Protein AF-A0A951LDI3-F1 (afdb_monomer)

Sequence (74 aa):
MANLSITEICFLVGFESVGSFSSRFRDCVGKSPTECRSDSAGAPPIPGCFVLMWTRPVWPEVSNPEGAPTAGAR

Mean predicted aligned error: 11.58 Å

Foldseek 3Di:
DDPDDCQRVCVVVPHPDSVVVQVVCCVVVVDGPVVVVVVCVPDDDDDPVVVPVPDPDPDDPPPDDDDDDDPDDD

Solvent-accessible surface area (backbone atoms only — not comparable to full-atom values): 5009 Å² total; per-residue (Å²): 142,80,92,67,52,73,63,54,50,28,49,74,76,69,38,96,42,58,68,62,41,42,53,54,44,24,73,78,69,73,46,48,68,66,59,51,52,63,59,52,74,77,54,80,80,81,56,67,69,60,49,58,73,72,46,79,77,80,70,76,82,76,79,77,82,76,90,77,80,85,87,75,83,135

pLDDT: mean 82.29, std 16.6, range [39.38, 97.81]

Radius of gyration: 21.04 Å; Cα contacts (8 Å, |Δi|>4): 26; chains: 1; bounding box: 36×46×52 Å

Structure (mmCIF, N/CA/C/O backbone):
data_AF-A0A951LDI3-F1
#
_entry.id   AF-A0A951LDI3-F1
#
loop_
_atom_site.group_PDB
_atom_site.id
_atom_site.type_symbol
_atom_site.label_atom_id
_atom_site.label_alt_id
_atom_site.label_comp_id
_atom_site.label_asym_id
_atom_site.label_entity_id
_atom_site.label_seq_id
_atom_site.pdbx_PDB_ins_code
_atom_site.Cartn_x
_atom_site.Cartn_y
_atom_site.Cartn_z
_atom_site.occupancy
_atom_site.B_iso_or_equiv
_atom_site.auth_seq_id
_atom_site.auth_comp_id
_atom_site.auth_asym_id
_atom_site.auth_atom_id
_atom_site.pdbx_PDB_model_num
ATOM 1 N N . MET A 1 1 ? 14.460 2.120 -3.088 1.00 46.59 1 MET A N 1
ATOM 2 C CA . MET A 1 1 ? 14.355 1.259 -1.890 1.00 46.59 1 MET A CA 1
ATOM 3 C C . MET A 1 1 ? 13.680 2.046 -0.780 1.00 46.59 1 MET A C 1
ATOM 5 O O . MET A 1 1 ? 14.359 2.711 -0.018 1.00 46.59 1 MET A O 1
ATOM 9 N N . ALA A 1 2 ? 12.353 2.025 -0.712 1.00 58.22 2 ALA A N 1
ATOM 10 C CA . ALA A 1 2 ? 11.637 2.513 0.462 1.00 58.22 2 ALA A CA 1
ATOM 11 C C . ALA A 1 2 ? 10.984 1.289 1.105 1.00 58.22 2 ALA A C 1
ATOM 13 O O . ALA A 1 2 ? 9.969 0.800 0.615 1.00 58.22 2 ALA A O 1
ATOM 14 N N . ASN A 1 3 ? 11.612 0.731 2.141 1.00 76.94 3 ASN A N 1
ATOM 15 C CA . ASN A 1 3 ? 11.040 -0.386 2.891 1.00 76.94 3 ASN A CA 1
ATOM 16 C C . ASN A 1 3 ? 10.099 0.147 3.979 1.00 76.94 3 ASN A C 1
ATOM 18 O O . ASN A 1 3 ? 10.368 0.012 5.165 1.00 76.94 3 ASN A O 1
ATOM 22 N N . LEU A 1 4 ? 9.025 0.811 3.557 1.00 90.12 4 LEU A N 1
ATOM 23 C CA . LEU A 1 4 ? 7.992 1.308 4.466 1.00 90.12 4 LEU A CA 1
ATOM 24 C C . LEU A 1 4 ? 7.086 0.150 4.887 1.00 90.12 4 LEU A C 1
ATOM 26 O O . LEU A 1 4 ? 6.755 -0.695 4.061 1.00 90.12 4 LEU A O 1
ATOM 30 N N . SER A 1 5 ? 6.649 0.086 6.133 1.00 92.62 5 SER A N 1
ATOM 31 C CA . SER A 1 5 ? 5.572 -0.812 6.554 1.00 92.62 5 SER A CA 1
ATOM 32 C C . SER A 1 5 ? 4.234 -0.402 5.920 1.00 92.62 5 SER A C 1
ATOM 34 O O . SER A 1 5 ? 4.034 0.746 5.521 1.00 92.62 5 SER A O 1
ATOM 36 N N . ILE A 1 6 ? 3.278 -1.336 5.833 1.00 92.56 6 ILE A N 1
ATOM 37 C CA . ILE A 1 6 ? 1.920 -1.036 5.333 1.00 92.56 6 ILE A CA 1
ATOM 38 C C . ILE A 1 6 ? 1.239 0.03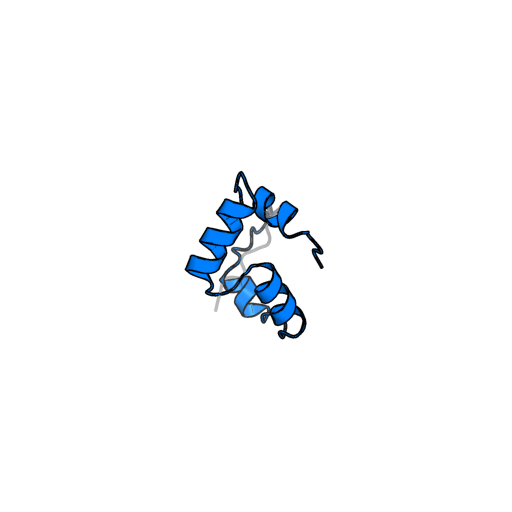9 6.194 1.00 92.56 6 ILE A C 1
ATOM 40 O O . ILE A 1 6 ? 0.501 0.874 5.677 1.00 92.56 6 ILE A O 1
ATOM 44 N N . THR A 1 7 ? 1.533 0.049 7.493 1.00 94.75 7 THR A N 1
ATOM 45 C CA . THR A 1 7 ? 1.051 1.061 8.432 1.00 94.75 7 THR A CA 1
ATOM 46 C C . THR A 1 7 ? 1.595 2.450 8.099 1.00 94.75 7 THR A C 1
ATOM 48 O O . THR A 1 7 ? 0.823 3.400 8.032 1.00 94.75 7 THR A O 1
ATOM 51 N N . GLU A 1 8 ? 2.894 2.583 7.822 1.00 95.25 8 GLU A N 1
ATOM 52 C CA . GLU A 1 8 ? 3.477 3.868 7.408 1.00 95.25 8 GLU A CA 1
ATOM 53 C C . GLU A 1 8 ? 2.899 4.342 6.073 1.00 95.25 8 GLU A C 1
ATOM 55 O O . GLU A 1 8 ? 2.533 5.506 5.948 1.00 95.25 8 GLU A O 1
ATOM 60 N N . ILE A 1 9 ? 2.748 3.440 5.096 1.00 94.31 9 ILE A N 1
ATOM 61 C CA . ILE A 1 9 ? 2.129 3.762 3.801 1.00 94.31 9 ILE A CA 1
ATOM 62 C C . ILE A 1 9 ? 0.702 4.285 3.997 1.00 94.31 9 ILE A C 1
ATOM 64 O O . ILE A 1 9 ? 0.344 5.297 3.401 1.00 94.31 9 ILE A O 1
ATOM 68 N N . CYS A 1 10 ? -0.093 3.627 4.844 1.00 95.00 10 CYS A N 1
ATOM 69 C CA . CYS A 1 10 ? -1.459 4.040 5.165 1.00 95.00 10 CYS A CA 1
ATOM 70 C C . CYS A 1 10 ? -1.519 5.509 5.613 1.00 95.00 10 CYS A C 1
ATOM 72 O O . CYS A 1 10 ? -2.298 6.287 5.063 1.00 95.00 10 CYS A O 1
ATOM 74 N N . PHE A 1 11 ? -0.680 5.898 6.574 1.00 96.19 11 PHE A N 1
ATOM 75 C CA . PHE A 1 11 ? -0.666 7.270 7.080 1.00 96.19 11 PHE A CA 1
ATOM 76 C C . PHE A 1 11 ? -0.052 8.263 6.083 1.00 96.19 11 PHE A C 1
ATOM 78 O O . PHE A 1 11 ? -0.560 9.371 5.941 1.00 96.19 11 PHE A O 1
ATOM 85 N N . LEU A 1 12 ? 0.983 7.866 5.334 1.00 96.31 12 LEU A N 1
ATOM 86 C CA . LEU A 1 12 ? 1.623 8.714 4.318 1.00 96.31 12 LEU A CA 1
ATOM 87 C C . LEU A 1 12 ? 0.680 9.105 3.178 1.00 96.31 12 LEU A C 1
ATOM 89 O O . LEU A 1 12 ? 0.784 10.210 2.653 1.00 96.31 12 LEU A O 1
ATOM 93 N N . VAL A 1 13 ? -0.235 8.213 2.791 1.00 94.38 13 VAL A N 1
ATOM 94 C CA . VAL A 1 13 ? -1.226 8.496 1.739 1.00 94.38 13 VAL A CA 1
ATOM 95 C C . VAL A 1 13 ? -2.516 9.128 2.283 1.00 94.38 13 VAL A C 1
ATOM 97 O O . VAL A 1 13 ? -3.442 9.369 1.513 1.00 94.38 13 VAL A O 1
ATOM 100 N N . GLY A 1 14 ? -2.574 9.427 3.589 1.00 95.62 14 GLY A N 1
ATOM 101 C CA . GLY A 1 14 ? -3.627 10.239 4.206 1.00 95.62 14 GLY A CA 1
ATOM 102 C C . GLY A 1 14 ? -4.803 9.474 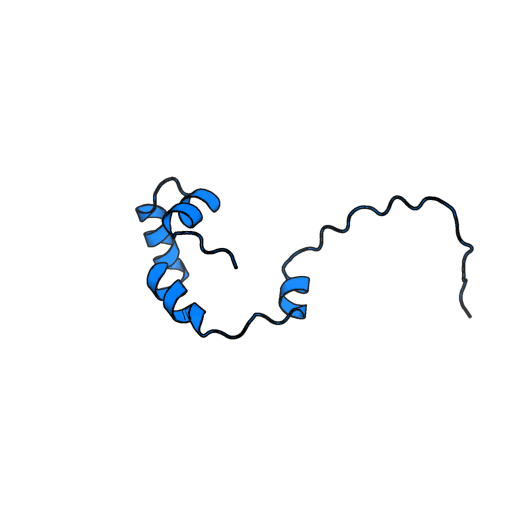4.820 1.00 95.62 14 GLY A C 1
ATOM 103 O O . GLY A 1 14 ? -5.834 10.084 5.089 1.00 95.62 14 GLY A O 1
ATOM 104 N N . PHE A 1 15 ? -4.689 8.163 5.054 1.00 96.75 15 PHE A N 1
ATOM 105 C CA . PHE A 1 15 ? -5.718 7.425 5.794 1.00 96.75 15 PHE A CA 1
ATOM 106 C C . PHE A 1 15 ? -5.480 7.500 7.302 1.00 96.75 15 PHE A C 1
ATOM 108 O O . PHE A 1 15 ? -4.355 7.374 7.775 1.00 96.75 15 PHE A O 1
ATOM 115 N N . GLU A 1 16 ? -6.567 7.587 8.066 1.00 96.12 16 GLU A N 1
ATOM 116 C CA . GLU A 1 16 ? -6.533 7.616 9.535 1.00 96.12 16 GLU A CA 1
ATOM 117 C C . GLU A 1 16 ? -6.438 6.215 10.169 1.00 96.12 16 GLU A C 1
ATOM 119 O O . GLU A 1 16 ? -6.199 6.083 11.367 1.00 96.12 16 GLU A O 1
ATOM 124 N N . SER A 1 17 ? -6.630 5.140 9.393 1.00 96.94 17 SER A N 1
ATOM 125 C CA . SER A 1 17 ? -6.533 3.765 9.900 1.00 96.94 17 SER A CA 1
ATOM 126 C C . SER A 1 17 ? -6.178 2.733 8.828 1.00 96.94 17 SER A C 1
ATOM 128 O O . SER A 1 17 ? -6.676 2.771 7.698 1.00 96.94 17 SER A O 1
ATOM 130 N N . VAL A 1 18 ? -5.390 1.725 9.231 1.00 96.50 18 VAL A N 1
ATOM 131 C CA . VAL A 1 18 ? -4.951 0.612 8.365 1.00 96.50 18 VAL A CA 1
ATOM 132 C C . VAL A 1 18 ? -6.133 -0.199 7.829 1.00 96.50 18 VAL A C 1
ATOM 134 O O . VAL A 1 18 ? -6.097 -0.654 6.687 1.00 96.50 18 VAL A O 1
ATOM 137 N N . GLY A 1 19 ? -7.197 -0.365 8.622 1.00 96.00 19 GLY A N 1
ATOM 138 C CA . GLY A 1 19 ? -8.402 -1.089 8.204 1.00 96.00 19 GLY A CA 1
ATOM 139 C C . GLY A 1 19 ? -9.149 -0.397 7.059 1.00 96.00 19 GLY A C 1
ATOM 140 O O . GLY A 1 19 ? -9.543 -1.059 6.094 1.00 96.00 19 GLY A O 1
ATOM 141 N N . SER A 1 20 ? -9.282 0.934 7.125 1.00 96.31 20 SER A N 1
ATOM 142 C CA . SER A 1 20 ? -9.931 1.734 6.074 1.00 96.31 20 SER A CA 1
ATOM 143 C C . SER A 1 20 ? -9.107 1.745 4.791 1.00 96.31 20 SER A C 1
ATOM 145 O O . SER A 1 20 ? -9.645 1.502 3.709 1.00 96.31 20 SER A O 1
ATOM 147 N N . PHE A 1 21 ? -7.790 1.936 4.920 1.00 97.25 21 PHE A N 1
ATOM 148 C CA . PHE A 1 21 ? -6.854 1.825 3.805 1.00 97.25 21 PHE A CA 1
ATOM 149 C C . PHE A 1 21 ? -6.931 0.446 3.140 1.00 97.25 21 PHE A C 1
ATOM 151 O O . PHE A 1 21 ? -7.143 0.351 1.936 1.00 97.25 21 PHE A O 1
ATOM 158 N N . SER A 1 22 ? -6.828 -0.634 3.920 1.00 96.81 22 SER A N 1
ATOM 159 C CA . SER A 1 22 ? -6.792 -2.001 3.386 1.00 96.81 22 SER A CA 1
ATOM 160 C C . SER A 1 22 ? -8.095 -2.395 2.686 1.00 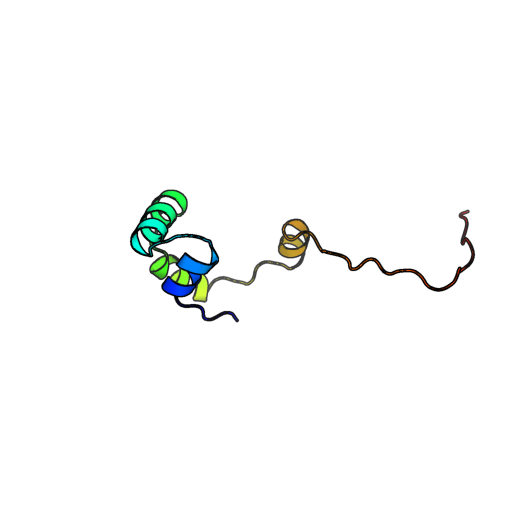96.81 22 SER A C 1
ATOM 162 O O . SER A 1 22 ? -8.050 -3.079 1.664 1.00 96.81 22 SER A O 1
ATOM 164 N N . SER A 1 23 ? -9.252 -1.952 3.198 1.00 97.00 23 SER A N 1
ATOM 165 C CA . SER A 1 23 ? -10.544 -2.198 2.542 1.00 97.00 23 SER A CA 1
ATOM 166 C C . SER A 1 23 ? -10.648 -1.469 1.205 1.00 97.00 23 SER A C 1
ATOM 168 O O . SER A 1 23 ? -10.966 -2.101 0.202 1.00 97.00 23 SER A O 1
ATOM 170 N N . ARG A 1 24 ? -10.316 -0.170 1.161 1.00 97.50 24 ARG A N 1
ATOM 171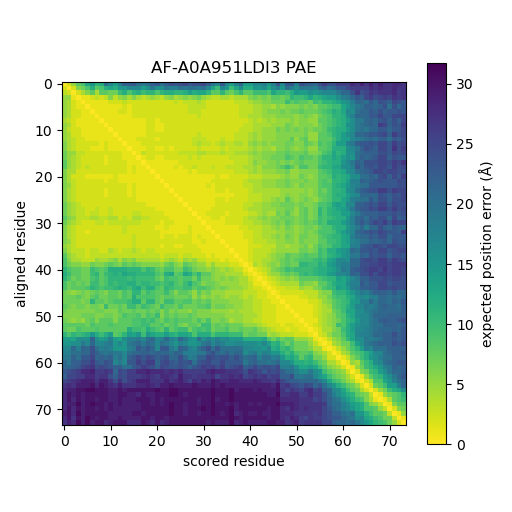 C CA . ARG A 1 24 ? -10.333 0.615 -0.087 1.00 97.50 24 ARG A CA 1
ATOM 172 C C . ARG A 1 24 ? -9.306 0.130 -1.099 1.00 97.50 24 ARG A C 1
ATOM 174 O O . ARG A 1 24 ? -9.607 0.040 -2.282 1.00 97.50 24 ARG A O 1
ATOM 181 N N . PHE A 1 25 ? -8.114 -0.227 -0.635 1.00 96.88 25 PHE A N 1
ATOM 182 C CA . PHE A 1 25 ? -7.078 -0.793 -1.486 1.00 96.88 25 PHE A CA 1
ATOM 183 C C . PHE A 1 25 ? -7.565 -2.080 -2.151 1.00 96.88 25 PHE A C 1
ATOM 185 O O . PHE A 1 25 ? -7.416 -2.240 -3.357 1.00 96.88 25 PHE A O 1
ATOM 192 N N . ARG A 1 26 ? -8.186 -2.982 -1.384 1.00 97.19 26 ARG A N 1
ATOM 193 C CA . ARG A 1 26 ? -8.681 -4.248 -1.927 1.00 97.19 26 ARG A CA 1
ATOM 194 C C . ARG A 1 26 ? -9.861 -4.066 -2.882 1.00 97.19 26 ARG A C 1
ATOM 196 O O . ARG A 1 26 ? -9.928 -4.803 -3.854 1.00 97.19 26 ARG A O 1
ATOM 203 N N . ASP A 1 27 ? -1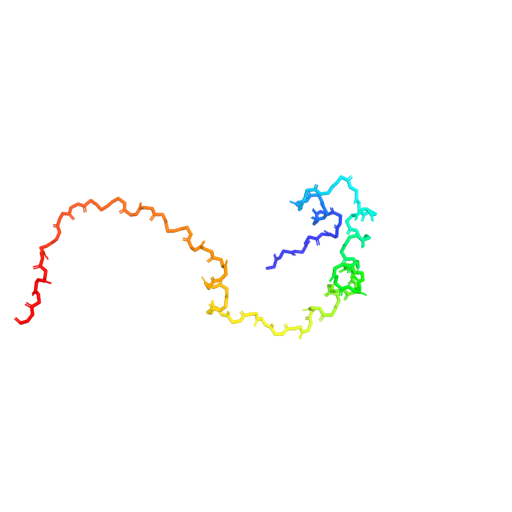0.728 -3.086 -2.648 1.00 97.81 27 ASP A N 1
ATOM 204 C CA . ASP A 1 27 ? -11.812 -2.720 -3.573 1.00 97.81 27 ASP A CA 1
ATOM 205 C C . ASP A 1 27 ? -11.264 -2.252 -4.937 1.00 97.81 27 ASP A C 1
ATOM 207 O O . ASP A 1 27 ? -11.709 -2.711 -5.983 1.00 97.81 27 ASP A O 1
ATOM 211 N N . CYS A 1 28 ? -10.217 -1.417 -4.937 1.00 96.62 28 CYS A N 1
ATOM 212 C CA . CYS A 1 28 ? -9.608 -0.909 -6.172 1.00 96.62 28 CYS A CA 1
ATOM 213 C C . CYS A 1 28 ? -8.656 -1.900 -6.868 1.00 96.62 28 CYS A C 1
ATOM 215 O O . CYS A 1 28 ? -8.583 -1.924 -8.093 1.00 96.62 28 CYS A O 1
ATOM 217 N N . VAL A 1 29 ? -7.866 -2.664 -6.105 1.00 95.81 29 VAL A N 1
ATOM 218 C CA . VAL A 1 29 ? -6.749 -3.488 -6.618 1.00 95.81 29 VAL A CA 1
ATOM 219 C C . VAL A 1 29 ? -7.109 -4.979 -6.687 1.00 95.81 29 VAL A C 1
ATOM 221 O O . VAL A 1 29 ? -6.432 -5.752 -7.359 1.00 95.81 29 VAL A O 1
ATOM 224 N N . GLY A 1 30 ? -8.159 -5.413 -5.985 1.00 96.94 30 GLY A N 1
ATOM 225 C CA . GLY A 1 30 ? -8.633 -6.803 -5.950 1.00 96.94 30 GLY A CA 1
ATOM 226 C C . GLY A 1 30 ? -7.888 -7.732 -4.980 1.00 96.94 30 GLY A C 1
ATOM 227 O O . GLY A 1 30 ? -8.362 -8.832 -4.708 1.00 96.94 30 GLY A O 1
ATOM 228 N N . LYS A 1 31 ? -6.753 -7.305 -4.410 1.00 96.00 31 LYS A N 1
ATOM 229 C CA . LYS A 1 31 ? -5.944 -8.069 -3.433 1.00 96.00 31 LYS A CA 1
ATOM 230 C C . LYS A 1 31 ? -5.530 -7.213 -2.238 1.00 96.00 31 LYS A C 1
ATOM 232 O O . LYS A 1 31 ? -5.648 -5.990 -2.285 1.00 96.00 31 LYS A O 1
ATOM 237 N N . SER A 1 32 ? -5.067 -7.830 -1.146 1.00 95.50 32 SER A N 1
ATOM 238 C CA . SER A 1 32 ? -4.597 -7.065 0.018 1.00 95.50 32 SER A CA 1
ATOM 239 C C . SER A 1 32 ? -3.274 -6.324 -0.264 1.00 95.50 32 SER A C 1
ATOM 241 O O . SER A 1 32 ? -2.508 -6.736 -1.144 1.00 95.50 32 SER A O 1
ATOM 243 N N . PRO A 1 33 ? -2.949 -5.257 0.496 1.00 93.94 33 PRO A 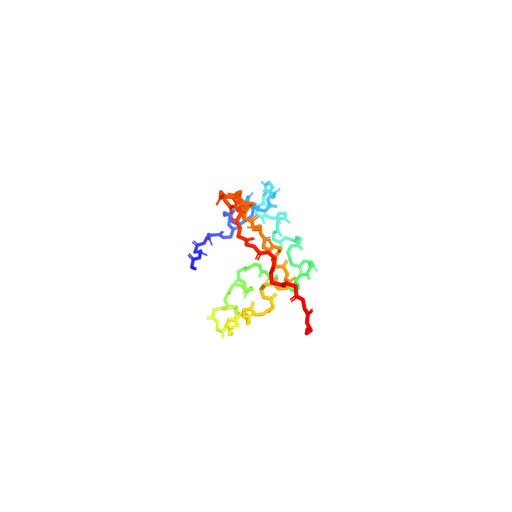N 1
ATOM 244 C CA . PRO A 1 33 ? -1.682 -4.535 0.342 1.00 93.94 33 PRO A CA 1
ATOM 245 C C . PRO A 1 33 ? -0.449 -5.436 0.514 1.00 93.94 33 PRO A C 1
ATOM 247 O O . PRO A 1 33 ? 0.533 -5.296 -0.214 1.00 93.94 33 PRO A O 1
ATOM 250 N N . THR A 1 34 ? -0.508 -6.388 1.452 1.00 92.50 34 THR A N 1
ATOM 251 C CA . THR A 1 34 ? 0.584 -7.332 1.730 1.00 92.50 34 THR A CA 1
ATOM 252 C C . THR A 1 34 ? 0.804 -8.298 0.567 1.00 92.50 34 THR A C 1
ATOM 254 O O . THR A 1 34 ? 1.938 -8.463 0.125 1.00 92.50 34 THR A O 1
ATOM 257 N N . GLU A 1 35 ? -0.266 -8.884 0.018 1.00 93.56 35 GLU A N 1
ATOM 258 C CA . GLU A 1 35 ? -0.178 -9.755 -1.165 1.00 93.56 35 GLU A CA 1
ATOM 259 C C . GLU A 1 35 ? 0.340 -8.990 -2.386 1.00 93.56 35 GLU A C 1
ATOM 261 O O . GLU A 1 35 ? 1.177 -9.496 -3.132 1.00 93.56 35 GLU A O 1
ATOM 266 N N . CYS A 1 36 ? -0.113 -7.745 -2.573 1.00 91.62 36 CYS A N 1
ATOM 267 C CA . CYS A 1 36 ? 0.386 -6.883 -3.639 1.00 91.62 36 CYS A CA 1
ATOM 268 C C . CYS A 1 36 ? 1.893 -6.638 -3.522 1.00 91.62 36 CYS A C 1
ATOM 270 O O . CYS A 1 36 ? 2.601 -6.703 -4.526 1.00 91.62 36 CYS A O 1
ATOM 272 N N . ARG A 1 37 ? 2.395 -6.395 -2.305 1.00 88.44 37 ARG A N 1
ATOM 273 C CA . ARG A 1 37 ? 3.829 -6.215 -2.062 1.00 88.44 37 ARG A CA 1
ATOM 274 C C . ARG A 1 37 ? 4.622 -7.485 -2.368 1.00 88.44 37 ARG A C 1
ATOM 276 O O . ARG A 1 37 ? 5.642 -7.392 -3.047 1.00 88.44 37 ARG A O 1
ATOM 283 N N . SER A 1 38 ? 4.176 -8.642 -1.884 1.00 88.81 38 SER A N 1
ATOM 284 C CA . SER A 1 38 ? 4.879 -9.909 -2.118 1.00 88.81 38 SER A CA 1
ATOM 285 C C . SER A 1 38 ? 4.989 -10.240 -3.608 1.00 88.81 38 SER A C 1
ATOM 287 O O . SER A 1 38 ? 6.049 -10.653 -4.062 1.00 88.81 38 SER A O 1
ATOM 289 N N . ASP A 1 39 ? 3.930 -9.983 -4.374 1.00 86.69 39 ASP A N 1
ATOM 290 C CA . ASP A 1 39 ? 3.906 -10.160 -5.831 1.00 86.69 39 ASP A CA 1
ATOM 291 C C . ASP A 1 39 ? 4.858 -9.189 -6.557 1.00 86.69 39 ASP A C 1
ATOM 293 O O . ASP A 1 39 ? 5.599 -9.569 -7.460 1.00 86.69 39 ASP A O 1
ATOM 297 N N . SER A 1 40 ? 4.922 -7.935 -6.099 1.00 81.56 40 SER A N 1
ATOM 298 C CA . SER A 1 40 ? 5.793 -6.917 -6.699 1.00 81.56 40 SER A CA 1
ATOM 299 C C . SER A 1 40 ? 7.295 -7.142 -6.473 1.00 81.56 40 SER A C 1
ATOM 301 O O . SER A 1 40 ? 8.104 -6.546 -7.178 1.00 81.56 40 SER A O 1
ATOM 303 N N . ALA A 1 41 ? 7.690 -8.011 -5.534 1.00 76.56 41 ALA A N 1
ATOM 304 C CA . ALA A 1 41 ? 9.099 -8.288 -5.243 1.00 76.56 41 ALA A CA 1
ATOM 305 C C . ALA A 1 41 ? 9.846 -8.962 -6.413 1.00 76.56 41 ALA A C 1
ATOM 307 O O . ALA A 1 41 ? 11.071 -8.874 -6.481 1.00 76.56 41 ALA A O 1
ATOM 308 N N . GLY A 1 42 ? 9.121 -9.609 -7.332 1.00 75.25 42 GLY A N 1
ATOM 309 C CA . GLY A 1 42 ? 9.669 -10.208 -8.555 1.00 75.25 42 GLY A CA 1
ATOM 310 C C . GLY A 1 42 ? 9.366 -9.427 -9.837 1.00 75.25 42 GLY A C 1
ATOM 311 O O . GLY A 1 42 ? 9.745 -9.873 -10.918 1.00 75.25 42 GLY A O 1
ATOM 312 N N . ALA A 1 43 ? 8.666 -8.292 -9.747 1.00 78.88 43 ALA A N 1
ATOM 313 C CA . ALA A 1 43 ? 8.267 -7.531 -10.923 1.00 78.88 43 ALA A CA 1
ATOM 314 C C . ALA A 1 43 ? 9.463 -6.762 -11.521 1.00 78.88 43 ALA A C 1
ATOM 316 O O . ALA A 1 43 ? 10.261 -6.185 -10.775 1.00 78.88 43 ALA A O 1
ATOM 317 N N . PRO A 1 44 ? 9.601 -6.708 -12.860 1.00 81.94 44 PRO A N 1
ATOM 318 C CA . PRO A 1 44 ? 10.629 -5.895 -13.493 1.00 81.94 44 PRO A CA 1
ATOM 319 C C . PRO A 1 44 ? 10.393 -4.400 -13.208 1.00 81.94 44 PRO A C 1
ATOM 321 O O . PRO A 1 44 ? 9.245 -3.965 -13.069 1.00 81.94 44 PRO A O 1
ATOM 324 N N . PRO A 1 45 ? 11.461 -3.588 -13.133 1.00 84.56 45 PRO A N 1
ATOM 325 C CA . PRO A 1 45 ? 11.333 -2.157 -12.893 1.00 84.56 45 PRO A CA 1
ATOM 326 C C . PRO A 1 45 ? 10.561 -1.465 -14.023 1.00 84.56 45 PRO A C 1
ATOM 328 O O . PRO A 1 45 ? 10.675 -1.829 -15.195 1.00 84.56 45 PRO A O 1
ATOM 331 N N . ILE A 1 46 ? 9.807 -0.422 -13.669 1.00 87.12 46 ILE A N 1
ATOM 332 C CA . ILE A 1 46 ? 9.088 0.412 -14.640 1.00 87.12 46 ILE A CA 1
ATOM 333 C C . ILE A 1 46 ? 10.116 1.124 -15.539 1.00 87.12 46 ILE A C 1
ATOM 335 O O . ILE A 1 46 ? 11.044 1.744 -15.009 1.00 87.12 46 ILE A O 1
ATOM 339 N N . PRO A 1 47 ? 9.975 1.089 -16.879 1.00 92.06 47 PRO A N 1
ATOM 340 C CA . PRO A 1 47 ? 10.900 1.779 -17.772 1.00 92.06 47 PRO A CA 1
ATOM 341 C C . PRO A 1 47 ? 10.943 3.289 -17.505 1.00 92.06 47 PRO A C 1
ATOM 343 O O . PRO A 1 47 ? 9.911 3.925 -17.286 1.00 92.06 47 PRO A O 1
ATOM 346 N N . GLY A 1 48 ? 12.133 3.892 -17.589 1.00 88.38 48 GLY A N 1
ATOM 347 C CA . GLY A 1 48 ? 12.333 5.309 -17.256 1.00 88.38 48 GLY A CA 1
ATOM 348 C C . GLY A 1 48 ? 11.476 6.279 -18.078 1.00 88.38 48 GLY A C 1
ATOM 349 O O . GLY A 1 48 ? 11.019 7.288 -17.548 1.00 88.38 48 GLY A O 1
ATOM 350 N N . CYS A 1 49 ? 11.179 5.952 -19.340 1.00 89.50 49 CYS A N 1
ATOM 351 C CA . CYS A 1 49 ? 10.281 6.758 -20.170 1.00 89.50 49 CYS A CA 1
ATOM 352 C C . CYS A 1 49 ? 8.855 6.829 -19.598 1.00 89.50 49 CYS A C 1
ATOM 354 O O . CYS A 1 49 ? 8.253 7.899 -19.614 1.00 89.50 49 CYS A O 1
ATOM 356 N N . PHE A 1 50 ? 8.332 5.730 -19.044 1.00 91.31 50 PHE A N 1
ATOM 357 C CA . PHE A 1 50 ? 7.016 5.704 -18.399 1.00 91.31 50 PHE A CA 1
ATOM 358 C C . PHE A 1 50 ? 7.001 6.535 -17.124 1.00 91.31 50 PHE A C 1
ATOM 360 O O . PHE A 1 50 ? 6.053 7.286 -16.902 1.00 91.31 50 PHE A O 1
ATOM 367 N N . VAL A 1 51 ? 8.067 6.450 -16.323 1.00 90.00 51 VAL A N 1
ATOM 368 C CA . VAL A 1 51 ? 8.217 7.287 -15.128 1.00 90.00 51 VAL A CA 1
ATOM 369 C C . VAL A 1 51 ? 8.179 8.760 -15.529 1.00 90.00 51 VAL A C 1
ATOM 371 O O . VAL A 1 51 ? 7.295 9.471 -15.075 1.00 90.00 51 VAL A O 1
ATOM 374 N N . LEU A 1 52 ? 9.030 9.196 -16.462 1.00 86.62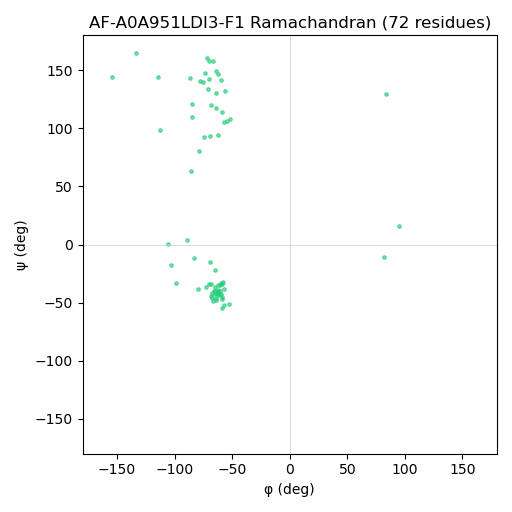 52 LEU A N 1
ATOM 375 C CA . LEU A 1 52 ? 9.096 10.589 -16.927 1.00 86.62 52 LEU A CA 1
ATOM 376 C C . LEU A 1 52 ? 7.779 11.117 -17.517 1.00 86.62 52 LEU A C 1
ATOM 378 O O . LEU A 1 52 ? 7.478 12.298 -17.368 1.00 86.62 52 LEU A O 1
ATOM 382 N N . MET A 1 53 ? 6.993 10.267 -18.186 1.00 88.25 53 MET A N 1
ATOM 383 C CA . MET A 1 53 ? 5.691 10.667 -18.728 1.00 88.25 53 MET A CA 1
ATOM 384 C C . MET A 1 53 ? 4.643 10.918 -17.629 1.00 88.25 53 MET A C 1
ATOM 386 O O . MET A 1 53 ? 3.796 11.794 -17.797 1.00 88.25 53 MET A O 1
ATOM 390 N N . TRP A 1 54 ? 4.687 10.174 -16.516 1.00 88.00 54 TRP A N 1
ATOM 391 C CA . TRP A 1 54 ? 3.680 10.247 -15.443 1.00 88.00 54 TRP A CA 1
ATOM 392 C C . TRP A 1 54 ? 4.101 11.112 -14.255 1.00 88.00 54 TRP A C 1
ATOM 394 O O . TRP A 1 54 ? 3.264 11.770 -13.638 1.00 88.00 54 TRP A O 1
ATOM 404 N N . THR A 1 55 ? 5.390 11.150 -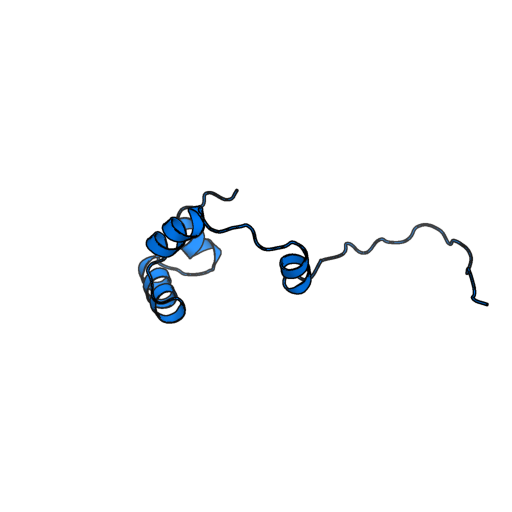13.930 1.00 85.06 55 THR A N 1
ATOM 405 C CA . THR A 1 55 ? 5.932 12.094 -12.956 1.00 85.06 55 THR A CA 1
ATOM 406 C C . THR A 1 55 ? 6.235 13.391 -13.685 1.00 85.06 55 THR A C 1
ATOM 408 O O . THR A 1 55 ? 7.167 13.434 -14.481 1.00 85.06 55 THR A O 1
ATOM 411 N N . ARG A 1 56 ? 5.465 14.456 -13.428 1.00 78.00 56 ARG A N 1
ATOM 412 C CA . ARG A 1 56 ? 5.796 15.798 -13.927 1.00 78.00 56 ARG A CA 1
ATOM 413 C C . ARG A 1 56 ? 7.174 16.187 -13.377 1.00 78.00 56 ARG A C 1
ATOM 415 O O . ARG A 1 56 ? 7.288 16.330 -12.159 1.00 78.00 56 ARG A O 1
ATOM 422 N N . PRO A 1 57 ? 8.211 16.350 -14.216 1.00 68.25 57 PRO A N 1
ATOM 423 C CA . PRO A 1 57 ? 9.479 16.864 -13.730 1.00 68.25 57 PRO A CA 1
ATOM 424 C C . PRO A 1 57 ? 9.256 18.296 -13.235 1.00 68.25 57 PRO A C 1
ATOM 426 O O . PRO A 1 57 ? 8.861 19.175 -14.003 1.00 68.25 57 PRO A O 1
ATOM 429 N N . VAL A 1 58 ? 9.478 18.522 -11.940 1.00 71.06 58 VAL A N 1
ATOM 430 C CA . VAL A 1 58 ? 9.659 19.873 -11.410 1.00 71.06 58 VAL A CA 1
ATOM 431 C C . VAL A 1 58 ? 11.057 20.284 -11.842 1.00 71.06 58 VAL A C 1
ATOM 433 O O . VAL A 1 58 ? 12.043 19.936 -11.196 1.00 71.06 58 VAL A O 1
ATOM 436 N N . TRP A 1 59 ? 11.157 20.945 -12.992 1.00 71.81 59 TRP A N 1
ATOM 437 C CA . TRP A 1 59 ? 12.403 21.593 -13.371 1.00 71.81 59 TRP A CA 1
ATOM 438 C C . TRP A 1 59 ? 12.598 22.761 -12.402 1.00 71.81 59 TRP A C 1
ATOM 440 O O . TRP A 1 59 ? 11.712 23.618 -12.340 1.00 71.81 59 TRP A O 1
ATOM 450 N N . PRO A 1 60 ? 13.688 22.809 -11.612 1.00 65.81 60 PRO A N 1
ATOM 451 C CA . PRO A 1 60 ? 14.027 24.050 -10.940 1.00 65.81 60 PRO A CA 1
ATOM 452 C C . PRO A 1 60 ? 14.161 25.114 -12.028 1.00 65.81 60 PRO A C 1
ATOM 454 O O . PRO A 1 60 ? 14.777 24.862 -13.067 1.00 65.81 60 PRO A O 1
ATOM 457 N N . GLU A 1 61 ? 13.535 26.269 -11.822 1.00 65.25 61 GLU A N 1
ATOM 458 C CA . GLU A 1 61 ? 13.754 27.417 -12.689 1.00 65.25 61 GLU A CA 1
ATOM 459 C C . GLU A 1 61 ? 15.254 27.712 -12.666 1.00 65.25 61 GLU A C 1
ATOM 461 O O . GLU A 1 61 ? 15.800 28.167 -11.661 1.00 65.25 61 GLU A O 1
ATOM 466 N N . VAL A 1 62 ? 15.947 27.364 -13.753 1.00 65.44 62 VAL A N 1
ATOM 467 C CA . VAL A 1 62 ? 17.314 27.816 -13.975 1.00 65.44 62 VAL A CA 1
ATOM 468 C C . VAL A 1 62 ? 17.179 29.303 -14.246 1.00 65.44 62 VAL A C 1
ATOM 470 O O . VAL A 1 62 ? 16.901 29.719 -15.370 1.00 65.44 62 VAL A O 1
ATOM 473 N N . SER A 1 63 ? 17.304 30.110 -13.197 1.00 65.62 63 SER A N 1
ATOM 474 C CA . SER A 1 63 ? 17.474 31.548 -13.320 1.00 65.62 63 SER A CA 1
ATOM 475 C C . SER A 1 63 ? 18.783 31.776 -14.064 1.00 65.62 63 SER A C 1
ATOM 477 O O . SER A 1 63 ? 19.853 31.738 -13.473 1.00 65.62 63 SER A O 1
ATOM 479 N N . ASN A 1 64 ? 18.679 31.925 -15.386 1.00 66.25 64 ASN A N 1
ATOM 480 C CA . ASN A 1 64 ? 19.778 32.164 -16.311 1.00 66.25 64 ASN A CA 1
ATOM 481 C C . ASN A 1 64 ? 20.577 33.401 -15.867 1.00 66.25 64 ASN A C 1
ATOM 483 O O . ASN A 1 64 ? 20.092 34.521 -16.071 1.00 66.25 64 ASN A O 1
ATOM 487 N N . PRO A 1 65 ? 21.792 33.260 -15.308 1.00 64.62 65 PRO A N 1
ATOM 488 C CA . PRO A 1 65 ? 22.697 34.383 -15.201 1.00 64.62 65 PRO A CA 1
ATOM 489 C C . PRO A 1 65 ? 23.457 34.473 -16.529 1.00 64.62 65 PRO A C 1
ATOM 491 O O . PRO A 1 65 ? 24.139 33.538 -16.924 1.00 64.62 65 PRO A O 1
ATOM 494 N N . GLU A 1 66 ? 23.325 35.612 -17.200 1.00 58.00 66 GLU A N 1
ATOM 495 C CA . GLU A 1 66 ? 24.051 36.005 -18.417 1.00 58.00 66 GLU A CA 1
ATOM 496 C C . GLU A 1 66 ? 23.517 35.511 -19.768 1.00 58.00 66 GLU A C 1
ATOM 498 O O . GLU A 1 66 ? 23.214 34.344 -20.007 1.00 58.00 66 GLU A O 1
ATOM 503 N N . GLY A 1 67 ? 23.373 36.483 -20.672 1.00 59.19 67 GLY A N 1
ATOM 504 C CA . GLY A 1 67 ? 22.929 36.289 -22.039 1.00 59.19 67 GLY A CA 1
ATOM 505 C C . GLY A 1 67 ? 23.987 35.591 -22.887 1.00 59.19 67 GLY A C 1
ATOM 506 O O . GLY A 1 67 ? 25.146 35.994 -22.914 1.00 59.19 67 GLY A O 1
ATOM 507 N N . ALA A 1 68 ? 23.554 34.588 -23.642 1.00 52.91 68 ALA A N 1
ATOM 508 C CA . ALA A 1 68 ? 24.304 34.029 -24.757 1.00 52.91 68 ALA A CA 1
ATOM 509 C C . ALA A 1 68 ? 23.533 34.304 -26.062 1.00 52.91 68 ALA A C 1
ATOM 511 O O . ALA A 1 68 ? 22.298 34.329 -26.055 1.00 52.91 68 ALA A O 1
ATOM 512 N N . PRO A 1 69 ? 24.241 34.573 -27.173 1.00 49.34 69 PRO A N 1
ATOM 513 C CA . PRO A 1 69 ? 23.661 35.179 -28.361 1.00 49.34 69 PRO A CA 1
ATOM 514 C C . PRO A 1 69 ? 22.773 34.201 -29.134 1.00 49.34 69 PRO A C 1
ATOM 516 O O . PRO A 1 69 ? 23.023 32.999 -29.198 1.00 49.34 69 PRO A O 1
ATOM 519 N N . THR A 1 70 ? 21.739 34.758 -29.762 1.00 55.78 70 THR A N 1
ATOM 520 C CA . THR A 1 70 ? 20.817 34.083 -30.678 1.00 55.78 70 THR A CA 1
ATOM 521 C C . THR A 1 70 ? 21.560 33.331 -31.784 1.00 55.78 70 THR A C 1
ATOM 523 O O . THR A 1 70 ? 22.037 33.946 -32.739 1.00 55.78 70 THR A O 1
ATOM 526 N N . ALA A 1 71 ? 21.577 31.999 -31.717 1.00 49.88 71 ALA A N 1
ATOM 527 C 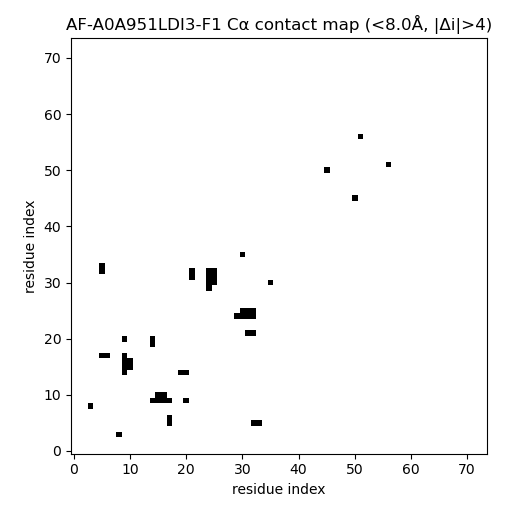CA . ALA A 1 71 ? 21.796 31.159 -32.890 1.00 49.88 71 ALA A CA 1
ATOM 528 C C . ALA A 1 71 ? 20.476 31.088 -33.676 1.00 49.88 71 ALA A C 1
ATOM 530 O O . ALA A 1 71 ? 19.665 30.177 -33.512 1.00 49.88 71 ALA A O 1
ATOM 531 N N . GLY A 1 72 ? 20.230 32.140 -34.460 1.00 39.38 72 GLY A N 1
ATOM 532 C CA . GLY A 1 72 ? 19.158 32.207 -35.444 1.00 39.38 72 GLY A CA 1
ATOM 533 C C . GLY A 1 72 ? 19.436 31.282 -36.629 1.00 39.38 72 GLY A C 1
ATOM 534 O O . GLY A 1 72 ? 20.573 31.096 -37.047 1.00 39.38 72 GLY A O 1
ATOM 535 N N . ALA A 1 73 ? 18.356 30.685 -37.110 1.00 41.66 73 ALA A N 1
ATOM 536 C CA . ALA A 1 73 ? 18.281 29.624 -38.095 1.00 41.66 73 ALA A CA 1
ATOM 537 C C . ALA A 1 73 ? 18.609 30.034 -39.548 1.00 41.66 73 ALA A C 1
ATOM 539 O O . ALA A 1 73 ? 18.381 31.179 -39.930 1.00 41.66 73 ALA A O 1
ATOM 540 N N . ARG A 1 74 ? 18.925 28.988 -40.334 1.00 42.12 74 ARG A N 1
ATOM 541 C CA . ARG A 1 74 ? 19.004 28.857 -41.807 1.00 42.12 74 ARG A CA 1
ATOM 542 C C . ARG A 1 74 ? 20.278 29.320 -42.504 1.00 42.12 74 ARG A C 1
ATOM 544 O O . ARG A 1 74 ? 20.602 30.520 -42.453 1.00 42.12 74 ARG A O 1
#

Secondary structure (DSSP, 8-state):
-----HHHHHHHTT-S-HHHHHHHHHHHHSS-HHHHHHHHTTSPPPPHHHHHHHS----------S--------